Protein 9C66 (pdb70)

GO terms:
  GO:0050699 WW domain binding (F, IPI)
  GO:0005829 cytosol (C, TAS)
  GO:0005515 protein binding (F, IPI)
  GO:0005829 cytosol (C, IDA)
  GO:0005886 plasma membrane (C, IDA)
  GO:0005925 focal adhesion (C, IDA)
  GO:0005925 focal adhesion (C, HDA)

Secondary structure (DSSP, 8-state):
-TTT--EEEEEEEEETTTTEEEEGGG--SEEEEEEEEEGGGTEEEEEEEETTT--EEE----TT---EE-SSSEEEEESSS-EEEEEES-HHHHHHHHHHHHHHHHHHT-/-PPP-

Structure (mmCIF, N/CA/C/O backbone):
data_9C66
#
_entry.id   9C66
#
_cell.length_a   39.654
_cell.length_b   49.072
_cell.length_c   54.105
_cell.angle_alpha   90.00
_cell.angle_beta   90.00
_cell.angle_gamma   90.00
#
_symmetry.space_group_name_H-M   'P 21 21 21'
#
loop_
_entity.id
_entity.type
_entity.pdbx_description
1 polymer 'Protein enabled homolog'
2 polymer 'poly-proline segment of PTP1B'
3 non-polymer 1,2-ETHANEDIOL
4 non-polymer 'SULFATE ION'
5 water water
#
loop_
_atom_site.group_PDB
_atom_site.id
_atom_site.type_symbol
_atom_site.label_atom_id
_atom_site.label_alt_id
_atom_site.label_comp_id
_atom_site.label_asym_id
_atom_site.label_entity_id
_atom_site.label_seq_id
_atom_site.pdbx_PDB_ins_code
_atom_site.Cartn_x
_atom_site.Cartn_y
_atom_site.Cartn_z
_atom_site.occupancy
_atom_site.B_iso_or_equiv
_atom_site.auth_seq_id
_atom_site.auth_comp_id
_atom_site.auth_asym_id
_atom_site.auth_atom_id
_atom_site.pdbx_PDB_model_num
ATOM 1 N N . SER A 1 3 ? -2.932 32.634 -6.327 1.00 46.57 2 SER A N 1
ATOM 2 C CA . SER A 1 3 ? -3.430 32.970 -7.664 1.00 39.29 2 SER A CA 1
ATOM 3 C C . SER A 1 3 ? -4.129 31.750 -8.273 1.00 39.14 2 SER A C 1
ATOM 4 O O . SER A 1 3 ? -3.892 30.600 -7.867 1.00 36.63 2 SER A O 1
ATOM 11 N N . GLU A 1 4 ? -4.967 31.970 -9.283 1.00 37.45 3 GLU A N 1
ATOM 12 C CA . GLU A 1 4 ? -5.652 30.827 -9.883 1.00 35.71 3 GLU A CA 1
ATOM 13 C C . GLU A 1 4 ? -4.654 29.796 -10.399 1.00 36.99 3 GLU A C 1
ATOM 14 O O . GLU A 1 4 ? -4.751 28.611 -10.067 1.00 45.19 3 GLU A O 1
ATOM 26 N N . GLN A 1 5 ? -3.695 30.224 -11.230 1.00 32.91 4 GLN A N 1
ATOM 27 C CA . GLN A 1 5 ? -2.787 29.245 -11.831 1.00 30.87 4 GLN A CA 1
ATOM 28 C C . GLN A 1 5 ? -1.971 28.521 -10.766 1.00 30.25 4 GLN A C 1
ATOM 29 O O . GLN A 1 5 ? -1.657 27.337 -10.912 1.00 28.84 4 GLN A O 1
ATOM 43 N N . SER A 1 6 ? -1.598 29.220 -9.695 1.00 31.18 5 SER A N 1
ATOM 44 C CA . SER A 1 6 ? -0.849 28.547 -8.644 1.00 29.46 5 SER A CA 1
ATOM 45 C C . SER A 1 6 ? -1.710 27.491 -7.986 1.00 27.77 5 SER A C 1
ATOM 46 O O . SER A 1 6 ? -1.192 26.470 -7.511 1.00 26.14 5 SER A O 1
ATOM 54 N N . ILE A 1 7 ? -3.025 27.721 -7.962 1.00 28.06 6 ILE A N 1
ATOM 55 C CA . ILE A 1 7 ? -3.950 26.724 -7.403 1.00 35.66 6 ILE A CA 1
ATOM 56 C C . ILE A 1 7 ? -3.937 25.515 -8.314 1.00 35.08 6 ILE A C 1
ATOM 57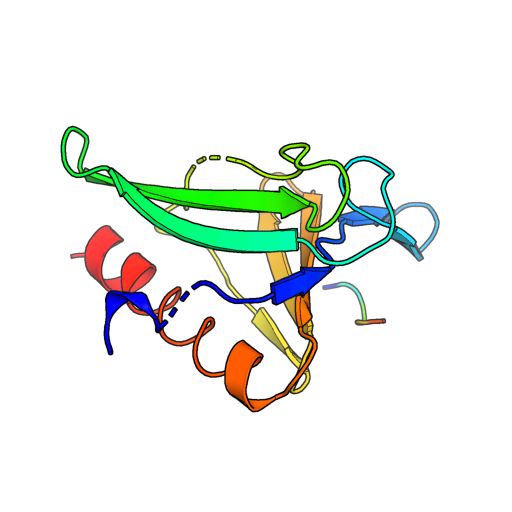 O O . ILE A 1 7 ? -4.118 24.380 -7.851 1.00 29.04 6 ILE A O 1
ATOM 85 N N . GLN A 1 9 ? -1.692 23.685 -9.529 1.00 21.02 8 GLN A N 1
ATOM 86 C CA . GLN A 1 9 ? -0.661 22.673 -9.448 1.00 19.48 8 GLN A CA 1
ATOM 87 C C . GLN A 1 9 ? -0.163 22.523 -8.037 1.00 19.79 8 GLN A C 1
ATOM 88 O O . GLN A 1 9 ? -0.316 23.448 -7.199 1.00 20.72 8 GLN A O 1
ATOM 102 N N A ALA A 1 10 ? 0.484 21.397 -7.784 0.61 17.70 9 ALA A N 1
ATOM 103 N N B ALA A 1 10 ? 0.471 21.387 -7.802 0.39 17.68 9 ALA A N 1
ATOM 104 C CA A ALA A 1 10 ? 1.004 21.101 -6.459 0.61 17.43 9 ALA A CA 1
ATOM 105 C CA B ALA A 1 10 ? 0.980 21.019 -6.500 0.39 17.31 9 ALA A CA 1
ATOM 106 C C A ALA A 1 10 ? 1.997 19.966 -6.567 0.61 16.06 9 ALA A C 1
ATOM 107 C C B ALA A 1 10 ? 2.277 20.269 -6.717 0.39 16.49 9 ALA A C 1
ATOM 108 O O A ALA A 1 10 ? 1.930 19.146 -7.475 0.61 15.01 9 ALA A O 1
ATOM 109 O O B ALA A 1 10 ? 2.716 20.046 -7.847 0.39 16.25 9 ALA A O 1
ATOM 122 N N . ARG A 1 11 ? 2.906 19.915 -5.612 1.00 16.30 10 ARG A N 1
ATOM 123 C CA . ARG A 1 11 ? 3.881 18.835 -5.548 1.00 15.23 10 ARG A CA 1
ATOM 124 C C . ARG A 1 11 ? 3.288 17.686 -4.744 1.00 13.85 10 ARG A C 1
ATOM 125 O O . ARG A 1 11 ? 2.744 17.875 -3.641 1.00 14.17 10 ARG A O 1
ATOM 147 N N . ALA A 1 12 ? 3.351 16.520 -5.333 1.00 12.55 11 ALA A N 1
ATOM 148 C CA . ALA A 1 12 ? 2.875 15.359 -4.628 1.00 11.43 11 ALA A CA 1
ATOM 149 C C . ALA A 1 12 ? 3.534 14.133 -5.220 1.00 10.47 11 ALA A C 1
ATOM 150 O O . ALA A 1 12 ? 3.954 14.140 -6.383 1.00 10.55 11 ALA A O 1
ATOM 157 N N . ALA A 1 13 ? 3.603 13.093 -4.409 1.00 9.78 12 ALA A N 1
ATOM 158 C CA . ALA A 1 13 ? 4.034 11.792 -4.902 1.00 9.00 12 ALA A CA 1
ATOM 159 C C . ALA A 1 13 ? 2.839 11.112 -5.541 1.00 8.42 12 ALA A C 1
ATOM 160 O O . ALA A 1 13 ? 1.764 10.954 -4.898 1.00 9.71 12 ALA A O 1
ATOM 167 N N . VAL A 1 14 ? 2.918 10.774 -6.803 1.00 8.35 13 VAL A N 1
ATOM 168 C CA . VAL A 1 14 ? 1.862 10.065 -7.486 1.00 8.10 13 VAL A CA 1
ATOM 169 C C . VAL A 1 14 ? 2.031 8.586 -7.181 1.00 7.63 13 VAL A C 1
ATOM 170 O O . VAL A 1 14 ? 3.088 8.003 -7.432 1.00 8.01 13 VAL A O 1
ATOM 183 N N . MET A 1 15 ? 0.933 7.950 -6.788 1.00 7.49 14 MET A N 1
ATOM 184 C CA A MET A 1 15 ? 0.883 6.584 -6.274 0.64 7.35 14 MET A CA 1
ATOM 185 C CA B MET A 1 15 ? 0.970 6.558 -6.387 0.36 7.55 14 MET A CA 1
ATOM 186 C C . MET A 1 15 ? -0.165 5.792 -7.027 1.00 7.61 14 MET A C 1
ATOM 187 O O . MET A 1 15 ? -1.175 6.336 -7.480 1.00 7.95 14 MET A O 1
ATOM 214 N N . VAL A 1 16 ? 0.034 4.483 -7.108 1.00 7.75 15 VAL A N 1
ATOM 215 C CA . VAL A 1 16 ? -0.977 3.585 -7.577 1.00 8.57 15 VAL A CA 1
ATOM 216 C C . VAL A 1 16 ? -1.123 2.458 -6.565 1.00 9.14 15 VAL A C 1
ATOM 217 O O . VAL A 1 16 ? -0.157 2.112 -5.886 1.00 8.87 15 VAL A O 1
ATOM 230 N N . TYR A 1 17 ? -2.317 1.892 -6.471 1.00 9.42 16 TYR A N 1
ATOM 231 C CA . TYR A 1 17 ? -2.598 0.844 -5.495 1.00 9.58 16 TYR A CA 1
ATOM 232 C C . TYR A 1 17 ? -2.527 -0.531 -6.144 1.00 10.52 16 TYR A C 1
ATOM 233 O O . TYR A 1 17 ? -3.226 -0.802 -7.114 1.00 11.52 16 TYR A O 1
ATOM 251 N N . ASP A 1 18 ? -1.642 -1.378 -5.627 1.00 10.53 17 ASP A N 1
ATOM 252 C CA . ASP A 1 18 ? -1.571 -2.795 -6.016 1.00 11.72 17 ASP A CA 1
ATOM 253 C C . ASP A 1 18 ? -2.589 -3.479 -5.132 1.00 12.66 17 ASP A C 1
ATOM 254 O O . ASP A 1 18 ? -2.308 -3.776 -3.979 1.00 14.04 17 ASP A O 1
ATOM 263 N N . ASP A 1 19 ? -3.746 -3.791 -5.711 1.00 13.74 18 ASP A N 1
ATOM 264 C CA . ASP A 1 19 ? -4.835 -4.383 -4.940 1.00 15.99 18 ASP A CA 1
ATOM 265 C C . ASP A 1 19 ? -4.513 -5.816 -4.549 1.00 18.66 18 ASP A C 1
ATOM 266 O O . ASP A 1 19 ? -4.876 -6.279 -3.456 1.00 26.21 18 ASP A O 1
ATOM 275 N N . ALA A 1 20 ? -3.851 -6.544 -5.422 1.00 16.70 19 ALA A N 1
ATOM 276 C CA . ALA A 1 20 ? -3.582 -7.928 -5.090 1.00 18.15 19 ALA A CA 1
ATOM 277 C C . ALA A 1 20 ? -2.712 -8.043 -3.853 1.00 17.31 19 ALA A C 1
ATOM 278 O O . ALA A 1 20 ? -2.914 -8.922 -3.015 1.00 19.47 19 ALA A O 1
ATOM 285 N N . ASN A 1 21 ? -1.713 -7.180 -3.727 1.00 15.61 20 ASN A N 1
ATOM 286 C CA . ASN A 1 21 ? -0.804 -7.255 -2.600 1.00 16.85 20 ASN A CA 1
ATOM 287 C C . ASN A 1 21 ? -1.101 -6.225 -1.536 1.00 14.69 20 ASN A C 1
ATOM 288 O O . ASN A 1 21 ? -0.357 -6.166 -0.557 1.00 20.52 20 ASN A O 1
ATOM 299 N N . LYS A 1 22 ? -2.141 -5.410 -1.724 1.00 16.72 21 LYS A N 1
ATOM 300 C CA . LYS A 1 22 ? -2.612 -4.430 -0.735 1.00 17.67 21 LYS A CA 1
ATOM 301 C C . LYS A 1 22 ? -1.486 -3.479 -0.348 1.00 17.75 21 LYS A C 1
ATOM 302 O O . LYS A 1 22 ? -1.129 -3.289 0.823 1.00 20.88 21 LYS A O 1
ATOM 309 N N . LYS A 1 23 ? -0.903 -2.863 -1.379 1.00 13.27 22 LYS A N 1
ATOM 310 C CA . LYS A 1 23 ? 0.224 -1.953 -1.180 1.00 14.01 22 LYS A CA 1
ATOM 311 C C . LYS A 1 23 ? 0.129 -0.785 -2.140 1.00 12.16 22 LYS A C 1
ATOM 312 O O . LYS A 1 23 ? -0.074 -0.992 -3.343 1.00 11.94 22 LYS A O 1
ATOM 319 N N . TRP A 1 24 ? 0.397 0.412 -1.621 1.00 11.89 23 TRP A N 1
ATOM 320 C CA . TRP A 1 24 ? 0.595 1.592 -2.455 1.00 10.24 23 TRP A CA 1
ATOM 321 C C . TRP A 1 24 ? 2.032 1.622 -2.951 1.00 12.31 23 TRP A C 1
ATOM 322 O O . TRP A 1 24 ? 2.981 1.395 -2.190 1.00 14.80 23 TRP A O 1
ATOM 343 N N . VAL A 1 25 ? 2.197 1.860 -4.235 1.00 8.96 24 VAL A N 1
ATOM 344 C CA . VAL A 1 25 ? 3.501 1.883 -4.892 1.00 10.02 24 VAL A CA 1
ATOM 345 C C . VAL A 1 25 ? 3.631 3.128 -5.750 1.00 9.86 24 VAL A C 1
ATOM 346 O O . VAL A 1 25 ? 2.618 3.733 -6.105 1.00 9.28 24 VAL A O 1
ATOM 359 N N . PRO A 1 26 ? 4.845 3.559 -6.087 1.00 9.29 25 PRO A N 1
ATOM 360 C CA . PRO A 1 26 ? 4.970 4.772 -6.893 1.00 7.62 25 PRO A CA 1
ATOM 361 C C . PRO A 1 26 ? 4.474 4.610 -8.310 1.00 8.77 25 PRO A C 1
ATOM 362 O O . PRO A 1 26 ? 4.807 3.655 -9.012 1.00 11.58 25 PRO A O 1
ATOM 373 N N . ALA A 1 27 ? 3.746 5.612 -8.807 1.00 8.61 26 ALA A N 1
ATOM 374 C CA . ALA A 1 27 ? 3.332 5.575 -10.208 1.00 8.89 26 ALA A CA 1
ATOM 375 C C . ALA A 1 27 ? 4.518 5.687 -11.124 1.00 13.07 26 ALA A C 1
ATOM 376 O O . ALA A 1 27 ? 5.478 6.418 -10.843 1.00 13.08 26 ALA A O 1
ATOM 383 N N . GLY A 1 28 ? 4.553 4.859 -12.174 1.00 12.80 27 GLY A N 1
ATOM 384 C CA . GLY A 1 28 ? 5.708 4.802 -13.023 1.00 14.92 27 GLY A CA 1
ATOM 385 C C . GLY A 1 28 ? 6.911 4.078 -12.462 1.00 16.70 27 GLY A C 1
ATOM 386 O O . GLY A 1 28 ? 7.934 3.975 -13.167 1.00 19.07 27 GLY A O 1
ATOM 390 N N . GLY A 1 29 ? 6.810 3.571 -11.232 1.00 12.18 28 GLY A N 1
ATOM 391 C CA . GLY A 1 29 ? 7.859 2.887 -10.545 1.00 15.41 28 GLY A CA 1
ATOM 392 C C . GLY A 1 29 ? 8.880 3.798 -9.915 1.00 18.58 28 GLY A C 1
ATOM 393 O O . GLY A 1 29 ? 9.787 3.285 -9.253 1.00 20.58 28 GLY A O 1
ATOM 397 N N . SER A 1 30 ? 8.676 5.111 -9.978 1.00 19.55 29 SER A N 1
ATOM 398 C CA A SER A 1 30 ? 9.687 6.104 -9.632 0.44 21.25 29 SER A CA 1
ATOM 399 C CA B SER A 1 30 ? 9.680 6.119 -9.641 0.56 21.30 29 SER A CA 1
ATOM 400 C C . SER A 1 30 ? 9.297 6.806 -8.342 1.00 11.64 29 SER A C 1
ATOM 401 O O . SER A 1 30 ? 8.423 7.656 -8.330 1.00 16.61 29 SER A O 1
ATOM 414 N N A THR A 1 31 ? 9.991 6.470 -7.262 0.29 11.89 30 THR A N 1
ATOM 415 N N B THR A 1 31 ? 10.009 6.434 -7.256 0.71 11.61 30 THR A N 1
ATOM 416 C CA A THR A 1 31 ? 9.686 7.144 -6.008 0.29 11.35 30 THR A CA 1
ATOM 417 C CA B THR A 1 31 ? 9.805 7.166 -5.994 0.71 10.94 30 THR A CA 1
ATOM 418 C C A THR A 1 31 ? 10.088 8.602 -6.051 0.29 13.41 30 THR A C 1
ATOM 419 C C B THR A 1 31 ? 10.034 8.655 -6.164 0.71 13.38 30 THR A C 1
ATOM 420 O O A THR A 1 31 ? 11.176 8.955 -6.520 0.29 11.78 30 THR A O 1
ATOM 421 O O B THR A 1 31 ? 10.868 9.103 -6.961 0.71 14.49 30 THR A O 1
ATOM 442 N N . GLY A 1 32 ? 9.253 9.427 -5.444 1.00 10.93 31 GLY A N 1
ATOM 443 C CA . GLY A 1 32 ? 9.516 10.820 -5.306 1.00 11.40 31 GLY A CA 1
ATOM 444 C C . GLY A 1 32 ? 8.337 11.663 -5.718 1.00 9.63 31 GLY A C 1
ATOM 445 O O . GLY A 1 32 ? 7.360 11.184 -6.266 1.00 10.77 31 GLY A O 1
ATOM 449 N N . PHE A 1 33 ? 8.499 12.942 -5.502 1.00 8.91 32 PHE A N 1
ATOM 450 C CA A PHE A 1 33 ? 7.479 13.929 -5.817 0.52 8.82 32 PHE A CA 1
ATOM 451 C CA B PHE A 1 33 ? 7.468 13.886 -5.813 0.48 8.84 32 PHE A CA 1
ATOM 452 C C . PHE A 1 33 ? 7.458 14.218 -7.313 1.00 9.49 32 PHE A C 1
ATOM 453 O O . PHE A 1 33 ? 8.482 14.224 -7.998 1.00 10.16 32 PHE A O 1
ATOM 484 N N . SER A 1 34 ? 6.293 14.564 -7.814 1.00 8.71 33 SER A N 1
ATOM 485 C CA . SER A 1 34 ? 6.070 15.163 -9.107 1.00 8.58 33 SER A CA 1
ATOM 486 C C . SER A 1 34 ? 5.447 16.528 -8.920 1.00 8.56 33 SER A C 1
ATOM 487 O O . SER A 1 34 ? 4.851 16.861 -7.881 1.00 9.86 33 SER A O 1
ATOM 495 N N . ARG A 1 35 ? 5.636 17.399 -9.909 1.00 8.84 34 ARG A N 1
ATOM 496 C CA . ARG A 1 35 ? 4.803 18.590 -10.058 1.00 10.23 34 ARG A CA 1
ATOM 497 C C . ARG A 1 35 ? 3.549 18.156 -10.796 1.00 10.72 34 ARG A C 1
ATOM 498 O O . ARG A 1 35 ? 3.653 17.631 -11.917 1.00 10.57 34 ARG A O 1
ATOM 519 N N . VAL A 1 36 ? 2.397 18.245 -10.123 1.00 9.87 35 VAL A N 1
ATOM 520 C CA . VAL A 1 36 ? 1.112 17.765 -10.636 1.00 8.84 35 VAL A CA 1
ATOM 521 C C . VAL A 1 36 ? 0.283 18.982 -10.991 1.00 9.40 35 VAL A C 1
ATOM 522 O O . VAL A 1 36 ? 0.071 19.867 -10.176 1.00 12.91 35 VAL A O 1
ATOM 5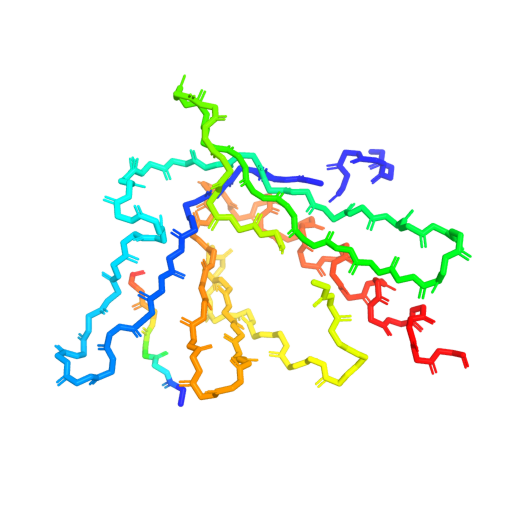35 N N . HIS A 1 37 ? -0.107 19.018 -12.243 1.00 8.81 36 HIS A N 1
ATOM 536 C CA . HIS A 1 37 ? -0.861 20.112 -12.815 1.00 8.59 36 HIS A CA 1
ATOM 537 C C . HIS A 1 37 ? -2.213 19.638 -13.297 1.00 10.95 36 HIS A C 1
ATOM 538 O O . HIS A 1 37 ? -2.368 18.488 -13.766 1.00 11.16 36 HIS A O 1
ATOM 552 N N . ILE A 1 38 ? -3.187 20.522 -13.199 1.00 10.70 37 ILE A N 1
ATOM 553 C CA . ILE A 1 38 ? -4.464 20.415 -13.899 1.00 10.05 37 ILE A CA 1
ATOM 554 C C . ILE A 1 38 ? -4.433 21.458 -15.006 1.00 10.83 37 ILE A C 1
ATOM 555 O O . ILE A 1 38 ? -4.276 22.662 -14.740 1.00 14.30 37 ILE A O 1
ATOM 571 N N . TYR A 1 39 ? -4.489 20.999 -16.238 1.00 8.13 38 TYR A N 1
ATOM 572 C CA . TYR A 1 39 ? -4.484 21.878 -17.414 1.00 8.44 38 TYR A CA 1
ATOM 573 C C . TYR A 1 39 ? -5.822 21.816 -18.142 1.00 9.47 38 TYR A C 1
ATOM 574 O O . TYR A 1 39 ? -6.344 20.722 -18.390 1.00 10.29 38 TYR A O 1
ATOM 592 N N . HIS A 1 40 ? -6.343 22.967 -18.509 1.00 9.32 39 HIS A N 1
ATOM 593 C CA . HIS A 1 40 ? -7.594 23.087 -19.257 1.00 9.65 39 HIS A CA 1
ATOM 594 C C . HIS A 1 40 ? -7.246 23.134 -20.727 1.00 9.77 39 HIS A C 1
ATOM 595 O O . HIS A 1 40 ? -6.854 24.172 -21.250 1.00 10.55 39 HIS A O 1
ATOM 609 N N . HIS A 1 41 ? -7.471 22.033 -21.408 1.00 9.58 40 HIS A N 1
ATOM 610 C CA . HIS A 1 41 ? -7.331 21.922 -22.865 1.00 10.34 40 HIS A CA 1
ATOM 611 C C . HIS A 1 41 ? -8.621 22.428 -23.478 1.00 10.92 40 HIS A C 1
ATOM 612 O O . HIS A 1 41 ? -9.597 21.705 -23.707 1.00 11.22 40 HIS A O 1
ATOM 626 N N . THR A 1 42 ? -8.611 23.722 -23.735 1.00 11.42 41 THR A N 1
ATOM 627 C CA . THR A 1 42 ? -9.855 24.370 -24.159 1.00 12.04 41 THR A CA 1
ATOM 628 C C . THR A 1 42 ? -10.321 23.910 -25.529 1.00 13.89 41 THR A C 1
ATOM 629 O O . THR A 1 42 ? -11.540 23.900 -25.788 1.00 13.55 41 THR A O 1
ATOM 640 N N . GLY A 1 43 ? -9.404 23.512 -26.411 1.00 15.12 42 GLY A N 1
ATOM 641 C CA . GLY A 1 43 ? -9.773 23.223 -27.773 1.00 17.96 42 GLY A CA 1
ATOM 642 C C . GLY A 1 43 ? -10.791 22.112 -27.893 1.00 21.48 42 GLY A C 1
ATOM 643 O O . GLY A 1 43 ? -11.645 22.136 -28.781 1.00 24.69 42 GLY A O 1
ATOM 647 N N . ASN A 1 44 ? -10.718 21.119 -27.007 1.00 17.40 43 ASN A N 1
ATOM 648 C CA . ASN A 1 44 ? -11.716 20.060 -26.961 1.00 18.30 43 ASN A CA 1
ATOM 649 C C . ASN A 1 44 ? -12.452 20.026 -25.637 1.00 14.89 43 ASN A C 1
ATOM 650 O O . ASN A 1 44 ? -13.032 19.018 -25.274 1.00 16.87 43 ASN A O 1
ATOM 661 N N . ASN A 1 45 ? -12.386 21.108 -24.881 1.00 13.41 44 ASN A N 1
ATOM 662 C CA . ASN A 1 45 ? -13.136 21.239 -23.620 1.00 14.00 44 ASN A CA 1
ATOM 663 C C . ASN A 1 45 ? -12.861 20.091 -22.643 1.00 13.14 44 ASN A C 1
ATOM 664 O O . ASN A 1 45 ? -13.791 19.521 -22.039 1.00 15.58 44 ASN A O 1
ATOM 675 N N . THR A 1 46 ? -11.591 19.743 -22.487 1.00 12.13 45 THR A N 1
ATOM 676 C CA . THR A 1 46 ? -11.189 18.710 -21.557 1.00 11.95 45 THR A CA 1
ATOM 677 C C . THR A 1 46 ? -10.254 19.304 -20.503 1.00 10.65 45 THR A C 1
ATOM 678 O O . THR A 1 46 ? -9.653 20.359 -20.683 1.00 10.05 45 THR A O 1
ATOM 689 N N . PHE A 1 47 ? -10.049 18.563 -19.424 1.00 10.59 46 PHE A N 1
ATOM 690 C CA . PHE A 1 47 ? -9.027 18.868 -18.444 1.00 9.62 46 PHE A CA 1
ATOM 691 C C . PHE A 1 47 ? -8.124 17.665 -18.336 1.00 9.28 46 PHE A C 1
ATOM 692 O O . PHE A 1 47 ? -8.593 16.527 -18.375 1.00 11.85 46 PHE A O 1
ATOM 709 N N . ARG A 1 48 ? -6.859 17.902 -18.155 1.00 8.39 47 ARG A N 1
ATOM 710 C CA . ARG A 1 48 ? -5.902 16.827 -17.963 1.00 8.60 47 ARG A CA 1
ATOM 711 C C . ARG A 1 48 ? -5.125 17.007 -16.694 1.00 9.35 47 ARG A C 1
ATOM 712 O O . ARG A 1 48 ? -4.761 18.128 -16.348 1.00 10.09 47 ARG A O 1
ATOM 733 N N . VAL A 1 49 ? -4.835 15.903 -16.013 1.00 10.45 48 VAL A N 1
ATOM 734 C CA . VAL A 1 49 ? -3.873 15.890 -14.899 1.00 8.60 48 VAL A CA 1
ATOM 735 C C . VAL A 1 49 ? -2.548 15.390 -15.438 1.00 9.11 48 VAL A C 1
ATOM 736 O O . VAL A 1 49 ? -2.494 14.295 -16.007 1.00 10.28 48 VAL A O 1
ATOM 749 N N . VAL A 1 50 ? -1.510 16.178 -15.295 1.00 8.64 49 VAL A N 1
ATOM 750 C CA . VAL A 1 50 ? -0.181 15.868 -15.779 1.00 10.18 49 VAL A CA 1
ATOM 751 C C . VAL A 1 50 ? 0.780 15.976 -14.628 1.00 9.67 49 VAL A C 1
ATOM 752 O O . VAL A 1 50 ? 0.838 17.010 -13.942 1.00 12.37 49 VAL A O 1
ATOM 765 N N . GLY A 1 51 ? 1.544 14.911 -14.410 1.00 11.47 50 GLY A N 1
ATOM 766 C CA . GLY A 1 51 ? 2.486 14.869 -13.316 1.00 13.74 50 GLY A CA 1
ATOM 767 C C . GLY A 1 51 ? 3.850 14.587 -13.867 1.00 13.36 50 GLY A C 1
ATOM 768 O O . GLY A 1 51 ? 4.001 13.592 -14.575 1.00 13.43 50 GLY A O 1
ATOM 772 N N . ARG A 1 52 ? 4.847 15.413 -13.574 1.00 10.74 51 ARG A N 1
ATOM 773 C CA . ARG A 1 52 ? 6.216 15.197 -14.034 1.00 13.64 51 ARG A CA 1
ATOM 774 C C . ARG A 1 52 ? 7.159 15.199 -12.835 1.00 10.70 51 ARG A C 1
ATOM 775 O O . ARG A 1 52 ? 7.069 16.083 -11.974 1.00 12.07 51 ARG A O 1
ATOM 796 N N . LYS A 1 53 ? 8.014 14.184 -12.756 1.00 12.33 52 LYS A N 1
ATOM 797 C CA . LYS A 1 53 ? 8.887 14.004 -11.597 1.00 12.27 52 LYS A CA 1
ATOM 798 C C . LYS A 1 53 ? 9.794 15.212 -11.400 1.00 16.15 52 LYS A C 1
ATOM 799 O O . LYS A 1 53 ? 10.412 15.701 -12.348 1.00 18.96 52 LYS A O 1
ATOM 818 N N . ILE A 1 54 ? 9.951 15.617 -10.150 1.00 20.90 53 ILE A N 1
ATOM 819 C CA . ILE A 1 54 ? 10.786 16.809 -9.830 1.00 22.85 53 ILE A CA 1
ATOM 820 C C . ILE A 1 54 ? 12.250 16.542 -10.203 1.00 36.14 53 ILE A C 1
ATOM 821 O O . ILE A 1 54 ? 12.919 17.496 -10.584 1.00 33.27 53 ILE A O 1
ATOM 837 N N . GLN A 1 55 ? 12.718 15.320 -10.137 1.00 25.61 54 GLN A N 1
ATOM 838 C CA . GLN A 1 55 ? 14.190 15.200 -10.398 1.00 43.47 54 GLN A CA 1
ATOM 839 C C . GLN A 1 55 ? 14.525 14.918 -11.852 1.00 31.27 54 GLN A C 1
ATOM 840 O O . GLN A 1 55 ? 15.278 15.737 -12.424 1.00 39.45 54 GLN A O 1
ATOM 854 N N . ASP A 1 56 ? 14.035 13.819 -12.395 1.00 34.66 55 ASP A N 1
ATOM 855 C CA . ASP A 1 56 ? 14.418 13.353 -13.740 1.00 35.71 55 ASP A CA 1
ATOM 856 C C . ASP A 1 56 ? 13.449 13.905 -14.771 1.00 27.92 55 ASP A C 1
ATOM 857 O O . ASP A 1 56 ? 13.649 13.614 -15.943 1.00 35.27 55 ASP A O 1
ATOM 866 N N . HIS A 1 57 ? 12.378 14.579 -14.341 1.00 25.65 56 HIS A N 1
ATOM 867 C CA . HIS A 1 57 ? 11.445 15.260 -15.270 1.00 26.70 56 HIS A CA 1
ATOM 868 C C . HIS A 1 57 ? 10.693 14.260 -16.158 1.00 27.70 56 HIS A C 1
ATOM 869 O O . HIS A 1 57 ? 10.322 14.608 -17.183 1.00 32.68 56 HIS A O 1
ATOM 883 N N . GLN A 1 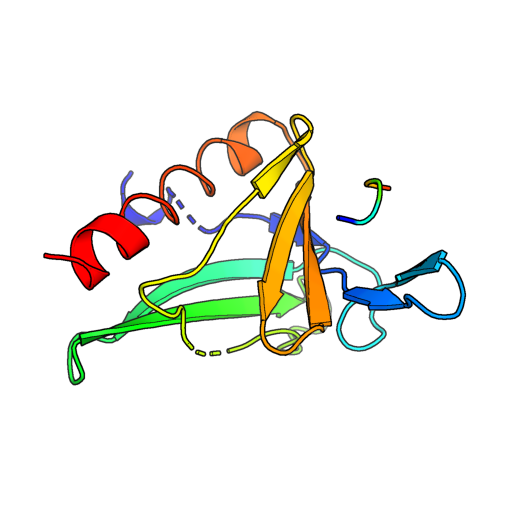58 ? 10.519 13.031 -15.771 1.00 22.91 57 GLN A N 1
ATOM 884 C CA . GLN A 1 58 ? 9.707 12.047 -16.471 1.00 27.48 57 GLN A CA 1
ATOM 885 C C . GLN A 1 58 ? 8.230 12.241 -16.171 1.00 19.56 57 GLN A C 1
ATOM 886 O O . GLN A 1 58 ? 7.823 12.489 -15.043 1.00 18.41 57 GLN A O 1
ATOM 900 N N . VAL A 1 59 ? 7.424 12.122 -17.207 1.00 19.24 58 VAL A N 1
ATOM 901 C CA . VAL A 1 59 ? 5.967 12.181 -17.032 1.00 17.05 58 VAL A CA 1
ATOM 902 C C . VAL A 1 59 ? 5.499 10.861 -16.413 1.00 16.49 58 VAL A C 1
ATOM 903 O O . VAL A 1 59 ? 5.751 9.795 -16.987 1.00 18.40 58 VAL A O 1
ATOM 916 N N . VAL A 1 60 ? 4.882 10.917 -15.232 1.00 15.17 59 VAL A N 1
ATOM 917 C CA . VAL A 1 60 ? 4.332 9.707 -14.612 1.00 15.34 59 VAL A CA 1
ATOM 918 C C . VAL A 1 60 ? 2.814 9.577 -14.689 1.00 16.71 59 VAL A C 1
ATOM 919 O O . VAL A 1 60 ? 2.289 8.471 -14.460 1.00 20.73 59 VAL A O 1
ATOM 932 N N . ILE A 1 61 ? 2.088 10.651 -14.948 1.00 12.54 60 ILE A N 1
ATOM 933 C CA . ILE A 1 61 ? 0.659 10.593 -15.185 1.00 12.22 60 ILE A CA 1
ATOM 934 C C . ILE A 1 61 ? 0.309 11.662 -16.202 1.00 11.71 60 ILE A C 1
ATOM 935 O O . ILE A 1 61 ? 0.844 12.777 -16.185 1.00 11.85 60 ILE A O 1
ATOM 951 N N . ASN A 1 62 ? -0.583 11.306 -17.109 1.00 11.90 61 ASN A N 1
ATOM 952 C C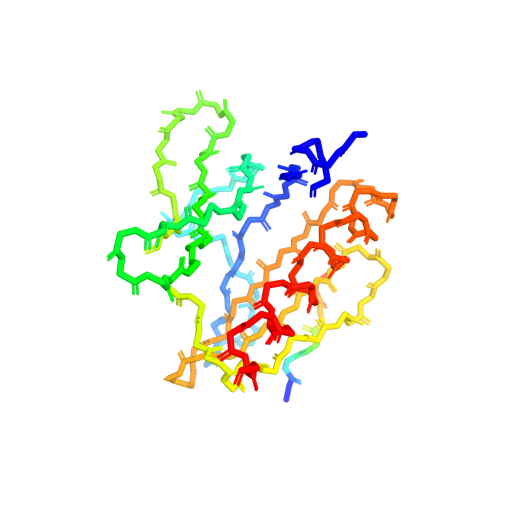A . ASN A 1 62 ? -1.081 12.248 -18.099 1.00 12.15 61 ASN A CA 1
ATOM 953 C C . ASN A 1 62 ? -2.428 11.752 -18.543 1.00 12.15 61 ASN A C 1
ATOM 954 O O . ASN A 1 62 ? -2.494 10.994 -19.488 1.00 13.10 61 ASN A O 1
ATOM 983 N N . ALA A 1 64 ? -6.882 12.361 -18.998 1.00 13.72 63 ALA A N 1
ATOM 984 C CA . ALA A 1 64 ? -8.033 13.244 -19.068 1.00 12.86 63 ALA A CA 1
ATOM 985 C C . ALA A 1 64 ? -8.902 12.981 -17.844 1.00 14.79 63 ALA A C 1
ATOM 986 O O . ALA A 1 64 ? -9.068 11.842 -17.424 1.00 18.35 63 ALA A O 1
ATOM 993 N N . ILE A 1 65 ? -9.453 14.025 -17.249 1.00 12.20 64 ILE A N 1
ATOM 994 C CA . ILE A 1 65 ? -10.367 13.929 -16.109 1.00 12.00 64 ILE A CA 1
ATOM 995 C C . ILE A 1 65 ? -11.761 13.611 -16.622 1.00 13.32 64 ILE A C 1
ATOM 996 O O . ILE A 1 65 ? -12.310 14.422 -17.347 1.00 14.37 64 ILE A O 1
ATOM 1012 N N . PRO A 1 66 ? -12.404 12.506 -16.245 1.00 13.63 65 PRO A N 1
ATOM 1013 C CA . PRO A 1 66 ? -13.783 12.267 -16.683 1.00 15.27 65 PRO A CA 1
ATOM 1014 C C . PRO A 1 66 ? -14.774 13.038 -15.842 1.00 15.75 65 PRO A C 1
ATOM 1015 O O . PRO A 1 66 ? -14.544 13.288 -14.661 1.00 14.81 65 PRO A O 1
ATOM 1026 N N . LYS A 1 67 ? -15.859 13.456 -16.473 1.00 17.48 66 LYS A N 1
ATOM 1027 C CA . LYS A 1 67 ? -16.816 14.286 -15.753 1.00 19.70 66 LYS A CA 1
ATOM 1028 C C . LYS A 1 67 ? -17.367 13.576 -14.524 1.00 19.42 66 LYS A C 1
ATOM 1029 O O . LYS A 1 67 ? -17.787 14.236 -13.566 1.00 18.84 66 LYS A O 1
ATOM 1048 N N . GLY A 1 68 ? -17.392 12.253 -14.524 1.00 18.39 67 GLY A N 1
ATOM 1049 C CA . GLY A 1 68 ? -17.945 11.549 -13.375 1.00 18.72 67 GLY A CA 1
ATOM 1050 C C . GLY A 1 68 ? -16.934 11.108 -12.360 1.00 17.43 67 GLY A C 1
ATOM 1051 O O . GLY A 1 68 ? -17.249 10.284 -11.497 1.00 20.79 67 GLY A O 1
ATOM 1055 N N . LEU A 1 69 ? -15.738 11.670 -12.381 1.00 15.27 68 LEU A N 1
ATOM 1056 C CA . LEU A 1 69 ? -14.720 11.193 -11.470 1.00 13.90 68 LEU A CA 1
ATOM 1057 C C . LEU A 1 69 ? -15.168 11.410 -10.029 1.00 15.16 68 LEU A C 1
ATOM 1058 O O . LEU A 1 69 ? -15.694 12.476 -9.662 1.00 16.14 68 LEU A O 1
ATOM 1074 N N . LYS A 1 70 ? -14.949 10.388 -9.209 1.00 14.48 69 LYS A N 1
ATOM 1075 C CA . LYS A 1 70 ? -15.138 10.468 -7.757 1.00 13.86 69 LYS A CA 1
ATOM 1076 C C . LYS A 1 70 ? -13.771 10.707 -7.121 1.00 12.35 69 LYS A C 1
ATOM 1077 O O . LYS A 1 70 ? -12.945 9.798 -6.982 1.00 12.73 69 LYS A O 1
ATOM 1096 N N . TYR A 1 71 ? -13.506 11.923 -6.713 1.00 11.90 70 TYR A N 1
ATOM 1097 C CA . TYR A 1 71 ? -12.221 12.313 -6.136 1.00 10.89 70 TYR A CA 1
ATOM 1098 C C . TYR A 1 71 ? -12.348 12.317 -4.626 1.00 11.17 70 TYR A C 1
ATOM 1099 O O . TYR A 1 71 ? -13.129 13.086 -4.067 1.00 12.48 70 TYR A O 1
ATOM 1117 N N . ASN A 1 72 ? -11.613 11.457 -3.969 1.00 10.84 71 ASN A N 1
ATOM 1118 C CA . ASN A 1 72 ? -11.740 11.277 -2.529 1.00 11.42 71 ASN A CA 1
ATOM 1119 C C . ASN A 1 72 ? -10.576 11.897 -1.787 1.00 10.91 71 ASN A C 1
ATOM 1120 O O . ASN A 1 72 ? -9.411 11.531 -2.032 1.00 11.05 71 ASN A O 1
ATOM 1131 N N . GLN A 1 73 ? -10.858 12.769 -0.844 1.00 11.53 72 GLN A N 1
ATOM 1132 C CA . GLN A 1 73 ? -9.805 13.352 0.013 1.00 11.49 72 GLN A CA 1
ATOM 1133 C C . GLN A 1 73 ? -9.730 12.479 1.252 1.00 12.16 72 GLN A C 1
ATOM 1134 O O . GLN A 1 73 ? -10.414 12.717 2.242 1.00 13.23 72 GLN A O 1
ATOM 1148 N N . ALA A 1 74 ? -8.897 11.444 1.206 1.00 11.82 73 ALA A N 1
ATOM 1149 C CA . ALA A 1 74 ? -8.934 10.427 2.233 1.00 12.73 73 ALA A CA 1
ATOM 1150 C C . ALA A 1 74 ? -8.340 10.930 3.516 1.00 13.46 73 ALA A C 1
ATOM 1151 O O . ALA A 1 74 ? -8.804 10.598 4.602 1.00 14.62 73 ALA A O 1
ATOM 1158 N N . THR A 1 75 ? -7.249 11.679 3.428 1.00 13.05 74 THR A N 1
ATOM 1159 C CA . THR A 1 75 ? -6.681 12.308 4.597 1.00 14.01 74 THR A CA 1
ATOM 1160 C C . THR A 1 75 ? -6.334 13.746 4.265 1.00 13.85 74 THR A C 1
ATOM 1161 O O . THR A 1 75 ? -6.562 14.215 3.154 1.00 13.00 74 THR A O 1
ATOM 1172 N N . GLN A 1 76 ? -5.754 14.433 5.235 1.00 14.97 75 GLN A N 1
ATOM 1173 C CA . GLN A 1 76 ? -5.384 15.822 5.034 1.00 15.35 75 GLN A CA 1
ATOM 1174 C C . GLN A 1 76 ? -4.323 15.966 3.973 1.00 14.48 75 GLN A C 1
ATOM 1175 O O . GLN A 1 76 ? -4.156 17.058 3.430 1.00 15.07 75 GLN A O 1
ATOM 1189 N N . THR A 1 77 ? -3.583 14.889 3.671 1.00 13.88 76 THR A N 1
ATOM 1190 C CA . THR A 1 77 ? -2.516 15.007 2.667 1.00 13.35 76 THR A CA 1
ATOM 1191 C C . THR A 1 77 ? -2.534 13.939 1.600 1.00 12.16 76 THR A C 1
ATOM 1192 O O . THR A 1 77 ? -1.633 13.915 0.783 1.00 12.51 76 THR A O 1
ATOM 1203 N N . PHE A 1 78 ? 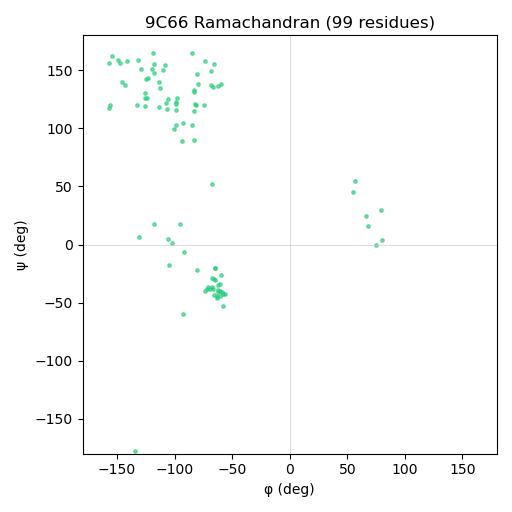-3.528 13.090 1.554 1.00 7.90 77 PHE A N 1
ATOM 1204 C CA . PHE A 1 78 ? -3.575 11.988 0.599 1.00 8.94 77 PHE A CA 1
ATOM 1205 C C . PHE A 1 78 ? -4.935 11.958 -0.054 1.00 9.98 77 PHE A C 1
ATOM 1206 O O . PHE A 1 7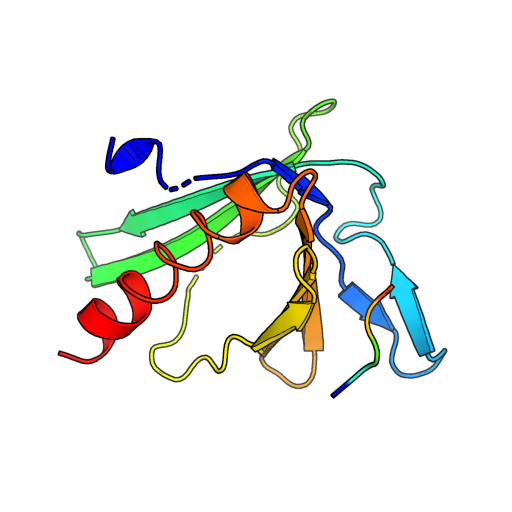8 ? -5.972 11.802 0.633 1.00 9.63 77 PHE A O 1
ATOM 1223 N N . HIS A 1 79 ? -4.977 12.104 -1.364 1.00 7.68 78 HIS A N 1
ATOM 1224 C CA . HIS A 1 79 ? -6.198 12.030 -2.144 1.00 8.21 78 HIS A CA 1
ATOM 1225 C C . HIS A 1 79 ? -6.130 10.912 -3.145 1.00 8.16 78 HIS A C 1
ATOM 1226 O O . HIS A 1 79 ? -5.059 10.485 -3.525 1.00 8.49 78 HIS A O 1
ATOM 1240 N N . GLN A 1 80 ? -7.296 10.345 -3.493 1.00 9.07 79 GLN A N 1
ATOM 1241 C CA . GLN A 1 80 ? -7.295 9.174 -4.351 1.00 9.98 79 GLN A CA 1
ATOM 1242 C C . GLN A 1 80 ? -8.555 9.133 -5.204 1.00 11.13 79 GLN A C 1
ATOM 1243 O O . GLN A 1 80 ? -9.584 9.736 -4.876 1.00 11.40 79 GLN A O 1
ATOM 1257 N N . TRP A 1 81 ? -8.464 8.395 -6.293 1.00 12.11 80 TRP A N 1
ATOM 1258 C CA . TRP A 1 81 ? -9.603 8.210 -7.196 1.00 13.56 80 TRP A CA 1
ATOM 1259 C C . TRP A 1 81 ? -9.424 6.899 -7.923 1.00 14.93 80 TRP A C 1
ATOM 1260 O O . TRP A 1 81 ? -8.314 6.353 -7.989 1.00 14.81 80 TRP A O 1
ATOM 1281 N N . ARG A 1 82 ? -10.526 6.402 -8.494 1.00 16.59 81 ARG A N 1
ATOM 1282 C CA . ARG A 1 82 ? -10.459 5.212 -9.310 1.00 18.35 81 ARG A CA 1
ATOM 1283 C C . ARG A 1 82 ? -10.700 5.578 -10.760 1.00 26.80 8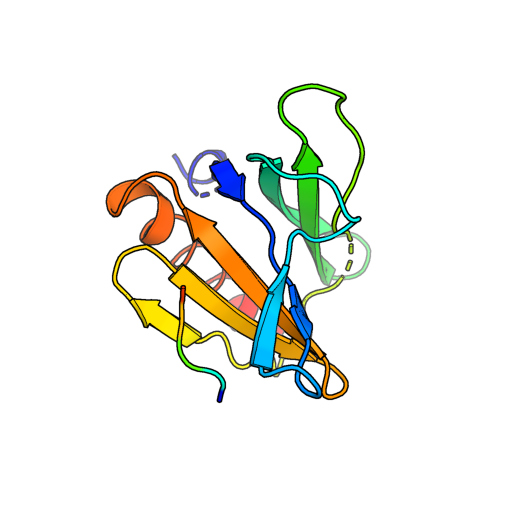1 ARG A C 1
ATOM 1284 O O . ARG A 1 82 ? -11.441 6.507 -11.078 1.00 28.97 81 ARG A O 1
ATOM 1291 N N . ASP A 1 83 ? -10.104 4.816 -11.652 1.00 30.28 82 ASP A N 1
ATOM 1292 C CA . ASP A 1 83 ? -10.669 4.808 -12.998 1.00 40.36 82 ASP A CA 1
ATOM 1293 C C . ASP A 1 83 ? -10.251 3.519 -13.677 1.00 39.97 82 ASP A C 1
ATOM 1294 O O . ASP A 1 83 ? -9.052 3.261 -13.818 1.00 44.79 82 ASP A O 1
ATOM 1303 N N . ALA A 1 84 ? -11.241 2.698 -14.023 1.00 45.04 83 ALA A N 1
ATOM 1304 C CA . ALA A 1 84 ? -11.036 1.395 -14.641 1.00 52.89 83 ALA A CA 1
ATOM 1305 C C . ALA A 1 84 ? -10.650 0.322 -13.626 1.00 53.42 83 ALA A C 1
ATOM 1306 O O . ALA A 1 84 ? -9.978 -0.657 -13.974 1.00 56.92 83 ALA A O 1
ATOM 1313 N N . ARG A 1 85 ? -11.116 0.459 -12.389 1.00 44.43 84 ARG A N 1
ATOM 1314 C CA . ARG A 1 85 ? -10.733 -0.422 -11.288 1.00 53.66 84 ARG A CA 1
ATOM 1315 C C . ARG A 1 85 ? -9.259 -0.248 -10.905 1.00 49.20 84 ARG A C 1
ATOM 1316 O O . ARG A 1 85 ? -8.694 -1.085 -10.194 1.00 53.68 84 ARG A O 1
ATOM 1323 N N . GLN A 1 86 ? -8.628 0.844 -11.347 1.00 37.76 85 GLN A N 1
ATOM 1324 C CA . GLN A 1 86 ? -7.239 1.167 -11.022 1.00 28.81 85 GLN A CA 1
ATOM 1325 C C . GLN A 1 86 ? -7.210 2.421 -10.163 1.00 24.40 85 GLN A C 1
ATOM 1326 O O . GLN A 1 86 ? -7.599 3.495 -10.628 1.00 26.32 85 GLN A O 1
ATOM 1340 N N . VAL A 1 87 ? -6.700 2.293 -8.950 1.00 21.95 86 VAL A N 1
ATOM 1341 C CA . VAL A 1 87 ? -6.758 3.354 -7.975 1.00 17.54 86 VAL A CA 1
ATOM 1342 C C . VAL A 1 87 ? -5.443 4.117 -7.966 1.00 16.28 86 VAL A C 1
ATOM 1343 O O . VAL A 1 87 ? -4.362 3.511 -7.942 1.00 16.99 86 VAL A O 1
ATOM 1356 N N . TYR A 1 88 ? -5.546 5.426 -8.130 1.00 14.90 87 TYR A N 1
ATOM 1357 C CA . TYR A 1 88 ? -4.440 6.371 -8.106 1.00 13.78 87 TYR A CA 1
ATOM 1358 C C . TYR A 1 88 ? -4.526 7.186 -6.838 1.00 12.03 87 TYR A C 1
ATOM 1359 O O . TYR A 1 88 ? -5.612 7.413 -6.294 1.00 11.64 87 TYR A O 1
ATOM 1377 N N . GLY A 1 89 ? -3.398 7.689 -6.385 1.00 11.23 88 GLY A N 1
ATOM 1378 C CA . GLY A 1 89 ? -3.360 8.539 -5.223 1.00 9.99 88 GLY A CA 1
ATOM 1379 C C . GLY A 1 89 ? -2.347 9.639 -5.432 1.00 9.26 88 GLY A C 1
ATOM 1380 O O . GLY A 1 89 ? -1.367 9.496 -6.178 1.00 10.00 88 GLY A O 1
ATOM 1384 N N . LEU A 1 90 ? -2.538 10.694 -4.679 1.00 8.24 89 LEU A N 1
ATOM 1385 C CA . LEU A 1 90 ? -1.568 11.787 -4.582 1.00 7.82 89 LEU A CA 1
ATOM 1386 C C . LEU A 1 90 ? -1.244 11.995 -3.123 1.00 7.11 89 LEU A C 1
ATOM 1387 O O . LEU A 1 90 ? -2.139 12.286 -2.320 1.00 7.29 89 LEU A O 1
ATOM 1403 N N . ASN A 1 91 ? 0.031 11.830 -2.765 1.00 7.44 90 ASN A N 1
ATOM 1404 C CA . ASN A 1 91 ? 0.555 12.084 -1.406 1.00 6.96 90 ASN A CA 1
ATOM 1405 C C . ASN A 1 91 ? 1.243 13.452 -1.428 1.00 7.10 90 ASN A C 1
ATOM 1406 O O . ASN A 1 91 ? 2.392 13.568 -1.841 1.00 8.49 90 ASN A O 1
ATOM 1417 N N . PHE A 1 92 ? 0.523 14.457 -0.956 1.00 7.53 91 PHE A N 1
ATOM 1418 C CA . PHE A 1 92 ? 0.995 15.839 -0.973 1.00 8.24 91 PHE A CA 1
ATOM 1419 C C . PHE A 1 92 ? 2.064 16.024 0.078 1.00 9.82 91 PHE A C 1
ATOM 1420 O O . PHE A 1 92 ? 2.079 15.355 1.104 1.00 11.77 91 PHE A O 1
ATOM 1437 N N . GLY A 1 93 ? 2.873 17.051 -0.135 1.00 11.66 92 GLY A N 1
ATOM 1438 C CA . GLY A 1 93 ? 3.866 17.367 0.873 1.00 12.45 92 GLY A CA 1
ATOM 1439 C C . GLY A 1 93 ? 3.333 18.150 2.034 1.00 14.26 92 GLY A C 1
ATOM 1440 O O . GLY A 1 93 ? 3.890 18.105 3.127 1.00 17.03 92 GLY A O 1
ATOM 1444 N N . SER A 1 94 ? 2.208 18.833 1.836 1.00 14.97 93 SER A N 1
ATOM 1445 C CA . SER A 1 94 ? 1.633 19.634 2.900 1.00 17.29 93 SER A CA 1
ATOM 1446 C C . SER A 1 94 ? 0.120 19.638 2.770 1.00 15.56 93 SER A C 1
ATOM 1447 O O . SER A 1 94 ? -0.410 19.557 1.663 1.00 14.47 93 SER A O 1
ATOM 1455 N N . LYS A 1 95 ? -0.510 19.889 3.927 1.00 15.75 94 LYS A N 1
ATOM 1456 C CA . LYS A 1 95 ? -1.966 20.045 3.971 1.00 16.13 94 LYS A CA 1
ATOM 1457 C C . LYS A 1 95 ? -2.433 21.209 3.103 1.00 12.89 94 LYS A C 1
ATOM 1458 O O . LYS A 1 95 ? -3.481 21.108 2.456 1.00 12.45 94 LYS A O 1
ATOM 1468 N N . GLU A 1 96 ? -1.703 22.332 3.101 1.00 14.61 95 GLU A N 1
ATOM 1469 C CA . GLU A 1 96 ? -2.164 23.505 2.361 1.00 15.13 95 GLU A CA 1
ATOM 1470 C C . GLU A 1 96 ? -2.167 23.249 0.868 1.00 14.69 95 GLU A C 1
ATOM 1471 O O . GLU A 1 96 ? -3.078 23.691 0.157 1.00 15.21 95 GLU A O 1
ATOM 1478 N N . ASP A 1 97 ? -1.168 22.528 0.373 1.00 16.14 96 ASP A N 1
ATOM 1479 C CA . ASP A 1 97 ? -1.113 22.244 -1.051 1.00 16.85 96 ASP A CA 1
ATOM 1480 C C . ASP A 1 97 ? -2.173 21.238 -1.431 1.00 13.55 96 ASP A C 1
ATOM 1481 O O . ASP A 1 97 ? -2.742 21.319 -2.519 1.00 14.72 96 ASP A O 1
ATOM 1490 N N . ALA A 1 98 ? -2.400 20.244 -0.569 1.00 12.59 97 ALA A N 1
ATOM 1491 C CA . ALA A 1 98 ? -3.501 19.304 -0.803 1.00 11.22 97 ALA A CA 1
ATOM 1492 C C . ALA A 1 98 ? -4.816 20.071 -0.934 1.00 10.81 97 ALA A C 1
ATOM 1493 O O . ALA A 1 98 ? -5.606 19.794 -1.835 1.00 10.47 97 ALA A O 1
ATOM 1500 N N . ASN A 1 99 ? -5.035 21.067 -0.084 1.00 11.11 98 ASN A N 1
ATOM 1501 C CA . ASN A 1 99 ? -6.332 21.754 -0.094 1.00 11.32 98 ASN A CA 1
ATOM 1502 C C . ASN A 1 99 ? -6.489 22.572 -1.360 1.00 11.05 98 ASN A C 1
ATOM 1503 O O . ASN A 1 99 ? -7.574 22.585 -1.971 1.00 11.96 98 ASN A O 1
ATOM 1514 N N . VAL A 1 100 ? -5.421 23.197 -1.823 1.00 12.43 99 VAL A N 1
ATOM 1515 C CA A VAL A 1 100 ? -5.433 23.991 -3.050 0.42 16.68 99 VAL A CA 1
ATOM 1516 C CA B VAL A 1 100 ? -5.566 24.003 -3.024 0.58 16.63 99 VAL A CA 1
ATOM 1517 C C . VAL A 1 100 ? -5.779 23.102 -4.239 1.00 15.14 99 VAL A C 1
ATOM 1518 O O . VAL A 1 100 ? -6.584 23.455 -5.114 1.00 14.73 99 VAL A O 1
ATOM 1543 N N . PHE A 1 101 ? -5.106 21.968 -4.313 1.00 12.14 100 PHE A N 1
ATOM 1544 C CA A P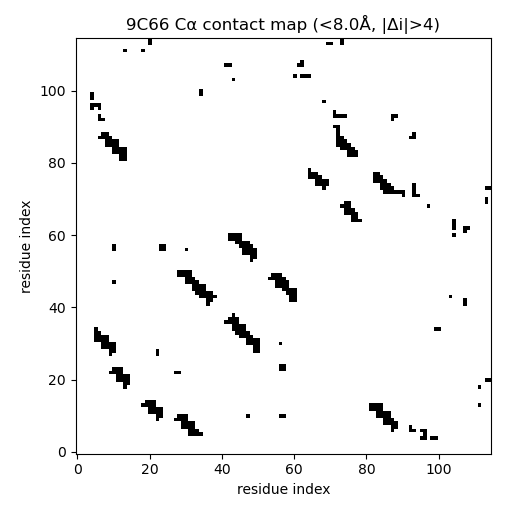HE A 1 101 ? -5.274 21.109 -5.478 0.07 12.39 100 PHE A CA 1
ATOM 1545 C CA B PHE A 1 101 ? -5.260 21.090 -5.468 0.93 12.26 100 PHE A CA 1
ATOM 1546 C C . PHE A 1 101 ? -6.659 20.500 -5.490 1.00 10.54 100 PHE A C 1
ATOM 1547 O O . PHE A 1 101 ? -7.284 20.402 -6.548 1.00 10.25 100 PHE A O 1
ATOM 1578 N N . ALA A 1 102 ? -7.189 20.135 -4.312 1.00 9.92 101 ALA A N 1
ATOM 1579 C CA . ALA A 1 102 ? -8.560 19.667 -4.267 1.00 9.92 101 ALA A CA 1
ATOM 1580 C C . ALA A 1 102 ? -9.519 20.684 -4.804 1.00 11.16 101 ALA A C 1
ATOM 1581 O O . ALA A 1 102 ? -10.430 20.335 -5.549 1.00 10.95 101 ALA A O 1
ATOM 1588 N N . SER A 1 103 ? -9.325 21.949 -4.448 1.00 10.69 102 SER A N 1
ATOM 1589 C CA . SER A 1 103 ? -10.200 22.987 -4.965 1.00 11.79 102 SER A CA 1
ATOM 1590 C C . SER A 1 103 ? -10.105 23.102 -6.476 1.00 11.54 102 SER A C 1
ATOM 1591 O O . SER A 1 103 ? -11.123 23.335 -7.140 1.00 13.01 102 SER A O 1
ATOM 1599 N N . ALA A 1 104 ? -8.909 22.966 -7.027 1.00 11.34 103 ALA A N 1
ATOM 1600 C CA . ALA A 1 104 ? -8.733 22.983 -8.475 1.00 13.63 103 ALA A CA 1
ATOM 1601 C C . ALA A 1 104 ? -9.449 21.811 -9.148 1.00 12.84 103 ALA A C 1
ATOM 1602 O O . ALA A 1 104 ? -10.121 21.986 -10.162 1.00 12.53 103 ALA A O 1
ATOM 1609 N N . MET A 1 105 ? -9.327 20.621 -8.581 1.00 10.47 104 MET A N 1
ATOM 1610 C CA A MET A 1 105 ? -10.005 19.467 -9.137 0.64 10.44 104 MET A CA 1
ATOM 1611 C CA B MET A 1 105 ? -10.006 19.468 -9.140 0.36 10.50 104 MET A CA 1
ATOM 1612 C C . MET A 1 105 ? -11.503 19.650 -9.066 1.00 10.31 104 MET A C 1
ATOM 1613 O O . MET A 1 105 ? -12.224 19.350 -10.029 1.00 10.53 104 MET A O 1
ATOM 1638 N N . MET A 1 106 ? -12.004 20.140 -7.934 1.00 10.49 105 MET A N 1
ATOM 1639 C CA A MET A 1 106 ? -13.443 20.295 -7.852 0.85 13.03 105 MET A CA 1
ATOM 1640 C CA B MET A 1 106 ? -13.448 20.319 -7.821 0.15 13.10 105 MET A CA 1
ATOM 1641 C C . MET A 1 106 ? -13.957 21.333 -8.838 1.00 12.00 105 MET A C 1
ATOM 1642 O O . MET A 1 106 ? -15.028 21.173 -9.396 1.00 13.08 105 MET A O 1
ATOM 1669 N N . HIS A 1 107 ? -13.180 22.374 -9.112 1.00 12.42 106 HIS A N 1
ATOM 1670 C CA . HIS A 1 107 ? -13.593 23.331 -10.108 1.00 13.74 106 HIS A CA 1
ATOM 1671 C C . HIS A 1 107 ? -13.622 22.694 -11.475 1.00 13.65 106 HIS A C 1
ATOM 1672 O O . HIS A 1 107 ? -14.533 22.956 -12.253 1.00 14.64 106 HIS A O 1
ATOM 1686 N N . ALA A 1 108 ? -12.600 21.902 -11.808 1.00 12.86 107 ALA A N 1
ATOM 1687 C CA . ALA A 1 108 ? -12.580 21.254 -13.115 1.00 13.14 107 ALA A CA 1
ATOM 1688 C C . ALA A 1 108 ? -13.801 20.373 -13.286 1.00 12.73 107 ALA A C 1
ATOM 1689 O O . ALA A 1 108 ? -14.422 20.367 -14.347 1.00 13.50 107 ALA A O 1
ATOM 1696 N N . LEU A 1 109 ? -14.180 19.655 -12.232 1.00 12.23 108 LEU A N 1
ATOM 1697 C CA . LEU A 1 109 ? -15.357 18.790 -12.317 1.00 12.28 108 LEU A CA 1
ATOM 1698 C C . LEU A 1 109 ? -16.644 19.603 -12.458 1.00 14.21 108 LEU A C 1
ATOM 1699 O O . LEU A 1 109 ? -17.548 19.218 -13.199 1.00 15.50 108 LEU A O 1
ATOM 1715 N N . GLU A 1 110 ? -16.736 20.746 -11.792 1.00 13.85 109 GLU A N 1
ATOM 1716 C CA . GLU A 1 110 ? -17.884 21.629 -11.986 1.00 15.18 109 GLU A CA 1
ATOM 1717 C C . GLU A 1 110 ? -17.973 22.086 -13.442 1.00 16.15 109 GLU A C 1
ATOM 1718 O O . GLU A 1 110 ? -19.055 22.126 -14.042 1.00 18.49 109 GLU A O 1
ATOM 1730 N N . VAL A 1 111 ? -16.850 22.475 -14.038 1.00 16.16 110 VAL A N 1
ATOM 1731 C CA . VAL A 1 111 ? -16.888 22.921 -15.418 1.00 17.62 110 VAL A CA 1
ATOM 1732 C C . VAL A 1 111 ? -17.321 21.782 -16.310 1.00 19.34 110 VAL A C 1
ATOM 1733 O O . VAL A 1 111 ? -18.152 21.961 -17.222 1.00 20.65 110 VAL A O 1
ATOM 1746 N N . LEU A 1 112 ? -16.744 20.607 -16.100 1.00 16.40 111 LEU A N 1
ATOM 1747 C CA . LEU A 1 112 ? -16.987 19.488 -17.002 1.00 16.41 111 LEU A CA 1
ATOM 1748 C C . LEU A 1 112 ? -18.437 19.051 -16.964 1.00 21.14 111 LEU A C 1
ATOM 1749 O O . LEU A 1 112 ? -18.925 18.456 -17.930 1.00 21.81 111 LEU A O 1
ATOM 1765 N N . ASN A 1 113 ? -19.149 19.396 -15.903 1.00 17.70 112 ASN A N 1
ATOM 1766 C CA . ASN A 1 113 ? -20.541 18.982 -15.735 1.00 19.27 112 ASN A CA 1
ATOM 1767 C C . ASN A 1 113 ? -21.546 20.090 -15.957 1.00 30.42 112 ASN A C 1
ATOM 1768 O O . ASN A 1 113 ? -22.750 19.868 -15.770 1.00 37.56 112 ASN A O 1
ATOM 1779 N N . SER A 1 114 ? -21.104 21.261 -16.359 1.00 23.50 113 SER A N 1
ATOM 1780 C CA . SER A 1 114 ? -22.079 22.299 -16.739 1.00 36.59 113 SER A CA 1
ATOM 1781 C C . SER A 1 114 ? -22.388 22.296 -18.240 1.00 45.54 113 SER A C 1
ATOM 1782 O O . SER A 1 114 ? -23.384 21.711 -18.685 1.00 60.10 113 SER A O 1
ATOM 1790 N N . ILE B 2 3 ? -12.694 0.901 -1.315 1.00 44.10 306 ILE B N 1
ATOM 1791 C CA . ILE B 2 3 ? -11.713 1.985 -1.292 1.00 41.11 306 ILE B CA 1
ATOM 1792 C C . ILE B 2 3 ? -10.497 1.548 -0.451 1.00 37.29 306 ILE B C 1
ATOM 1793 O O . ILE B 2 3 ? -10.669 1.164 0.709 1.00 38.15 306 ILE B O 1
ATOM 1808 N N . PRO B 2 4 ? -9.284 1.623 -1.025 1.00 33.21 307 PRO B N 1
ATOM 1809 C CA . PRO B 2 4 ? -8.094 1.238 -0.257 1.00 31.09 307 PRO B CA 1
ATOM 1810 C C . PRO B 2 4 ? -7.796 2.202 0.867 1.00 32.26 307 PRO B C 1
ATOM 1811 O O . PRO B 2 4 ? -8.042 3.423 0.757 1.00 31.19 307 PRO B O 1
ATOM 1822 N N . PRO B 2 5 ? -7.211 1.719 1.976 1.00 31.37 308 PRO B N 1
ATOM 1823 C CA . PRO B 2 5 ? -6.716 2.626 3.009 1.00 31.68 308 PRO B CA 1
ATOM 1824 C C . PRO B 2 5 ? -5.564 3.446 2.471 1.00 28.77 308 PRO B C 1
ATOM 1825 O O . PRO B 2 5 ? -4.805 2.976 1.601 1.00 26.48 308 PRO B O 1
ATOM 1836 N N . PRO B 2 6 ? -5.309 4.627 3.031 1.00 29.33 309 PRO B N 1
ATOM 1837 C CA . PRO B 2 6 ? -4.199 5.475 2.519 1.00 27.09 309 PRO B CA 1
ATOM 1838 C C . PRO B 2 6 ? -2.877 5.080 3.147 1.00 26.65 309 PRO B C 1
ATOM 1839 O O . PRO B 2 6 ? -2.860 4.384 4.172 1.00 32.03 309 PRO B O 1
ATOM 1850 N N . PRO B 2 7 ? -1.741 5.522 2.572 1.00 24.69 310 PRO B N 1
ATOM 1851 C CA . PRO B 2 7 ? -0.408 5.294 3.151 1.00 25.07 310 PRO B CA 1
ATOM 1852 C C . PRO B 2 7 ? 0.018 6.343 4.199 1.00 35.72 310 PRO B C 1
ATOM 1853 O O . PRO B 2 7 ? -0.431 7.491 4.120 1.00 40.39 310 PRO B O 1
#

B-factor: mean 21.74, std 12.26, range [6.96, 84.7]

Solvent-accessible surface area: 6517 Å² total

Sequence (115 aa):
SEQSIQAARAAVMMVYDDANKKWVPAGGSSTTGFFSRVHIYHHTGNNTFRVVGRKIQDHQVVINAIPKGLKYNQATQTFHQWRDARQVYGLNFGSKEDANVVFFASAMMMMHALEVLNSIPPPP

Radius of gyration: 13.48 Å; Cα contacts (8 Å, |Δi|>4): 230; chains: 2; bounding box: 36×41×33 Å

InterPro domains:
  IPR000697 WH1/EVH1 domain [PF00568] (4-107)
  IPR000697 WH1/EVH1 domain [PS50229] (1-111)
  IPR000697 WH1/EVH1 domain [SM00461] (1-108)
  IPR011993 PH-like domain superfamily [G3DSA:2.30.29.30] (1-117)
  IPR014885 VASP tetramerisation [PF08776] (553-587)
  IPR038023 VASP tetramerisation domain superfamily [SSF118370] (551-589)

Foldseek 3Di:
DLQVLFAKWFKWWAPVVVGDIAGQVNDDAIWRWGWDQPPVVRWIWIWTAGPPPRHIRGITDDLPWDWAPPDLAKIWTDDPNIIMMTGGPDSVSVVSNVVVVVVSSVSNVD/DDDDD

Nearest PDB structures (foldseek):
  7lxe-assembly1_A  TM=9.733E-01  e=2.745E-17  Homo sapiens
  2xqn-assembly1_M  TM=9.866E-01  e=1.596E-16  Homo sapiens
  4my6-assembly1_A  TM=9.791E-01  e=1.148E-16  Homo sapiens
  7lxf-assembly1_A  TM=9.660E-01  e=9.729E-17  Homo sapiens
  1egx-assembly1_A  TM=9.129E-01  e=3.218E-11  Homo sapiens

Organism: Homo sapiens (NCBI:txid9606)

=== Feature glossary ===
Legend for the data blocks above and below:

— What the protein is —

The amino-acid sequence is the protein's primary structure: the linear order of residues from the N-terminus to the C-terminus, written in one-letter code. Everything else here — the 3D coordinates, the secondary structure, the domain annotations — is ultimately a consequence of this string.

Database cross-references. InterPro integrates a dozen domain/family signature databases into unified entries with residue-range hits. GO terms attach function/process/location labels with evidence codes. CATH codes position the fold in a four-level structural taxonomy. Organism is the NCBI-taxonomy species name.

— Where its atoms are —

The mmCIF block holds the 3D Cartesian coordinates of each backbone atom (N, Cα, C, O) in ångströms. mmCIF is the PDB's canonical archive format — a tagged-loop text representation of the atomic model.

The six renders are orthographic views along the three Cartesian axes in both directions. Representation (cartoon, sticks, or surface) and color scheme (sequence-rainbow or by-chain) vary across proteins so the training set covers all the common visualization conventions.

— Local backbone conformation —

Secondary structure is the local, repeating backbone conformation. DSSP classifies it into eight states by reading the hydrogen-bond network: three helix types (H, G, I), two β types (E, B), two non-regular types (T, S), and unstructured coil (-).

SS3 is a coarse helix/strand/coil call (letters a/b/c) made by the P-SEA algorithm from inter-Cα distances and dihedrals. It is less detailed than DSSP but needs only Cα positions.

Backbone dihedral angles. Every residue except chain termini has a φ (preceding-C → N → Cα → C) and a ψ (N → Cα → C → next-N). They are reported in degrees following the IUPAC sign convention. Secondary structure is essentially a statement about which (φ, ψ) basin each residue occupies.

— Global shape and packing —

The geometric summary reports three shape descriptors. Rg (radius of gyration) measures how spread out the Cα atoms are about their centre of mass; compact globular proteins have small Rg, elongated or unfolded ones large. Cα contacts (<8 Å, |i−j|>4) count long-range residue pairs in spatial proximity — high for tightly packed folds, near zero for rods or random coil. The bounding-box extents give the protein's footprint along x, y, z in Å.

Solvent accessibility: the surface area of each residue that a 1.4 Å water probe can touch, in Å². When only backbone atoms are present the absolute values are lower than full-atom SASA (side chains contribute most of the area) and are flagged as backbone-only.

Plot images: a contact map (which residues are close in 3D, as an N×N binary image), a Ramachandran scatter (backbone torsion angles, revealing secondary-structure composition at a glance), and — for AlphaFold structures — a PAE heatmap (pairwise prediction confidence).

— Structural neighborhood —

Foldseek's 3Di representation compresses backbone geometry into a per-residue letter drawn from a learned twenty-state alphabet. It captures the tertiary interaction pattern around each residue — which residues are packed against it in space, regardless of where they are in sequence.

Structural nearest neighbors (via Foldseek easy-search vs the PDB). Reported per hit: target PDB id, E-value, and alignment TM-score. A TM-score above ~0.5 is the conventional threshold for 'same fold'.

— Confidence and disorder —

pLDDT (predicted Local Distance Difference Test) is AlphaFold's per-residue confidence score, ranging from 0 to 100. Values above 90 indicate high confidence (typically well-packed cores); 70–90 is confident; 50–70 low confidence; below 50 usually means the region is disordered or the prediction is unreliable there. AlphaFold stores pLDDT in the mmCIF B-factor column.

For experimental (PDB) structures, the B-factor (temperature factor) quantifies the positional spread of each atom in the crystal — a combination of thermal vibration and static disorder — in units of Å². High B-factors mark flexible loops or poorly resolved regions; low B-factors mark the rigid, well-ordered core.

Predicted Aligned Error (PAE) is an AlphaFold confidence matrix: entry (i, j) is the expected error in the position of residue j, in ångströms, when the prediction is superimposed on the true structure at residue i. Low PAE within a block of residues means that block is internally rigid and well-predicted; high PAE between two blocks means their relative placement is uncertain even if each block individually is confident.